Protein AF-A0A1V3WSD8-F1 (afdb_monomer)

Nearest PDB structures (foldseek):
  4tk3-assembly1_B  TM=6.116E-01  e=5.430E+00  Rattus norvegicus
  4tk4-assembly1_A  TM=6.837E-01  e=7.776E+00  Rattus norvegicus
  2nrs-assembly1_B  TM=6.132E-01  e=7.237E+00  Escherichia coli

Mean predicted aligned error: 9.56 Å

Secondary structure (DSSP, 8-state):
-----TT--GGGGSPPP--EEE---TT-----PPPTT-EE-

Sequence (41 aa):
MCDAHVGDTPLRQHPVLLPVAEDIPAGRTDDVALAPGTARR

Foldseek 3Di:
DDPPCPPDDVCVVPDQDAAAPEEDDPPDDDDDDDDPRHDYD

Organism: Mycobacterium kansasii (NCBI:txid1768)

pLDDT: mean 82.8, std 16.25, range [42.91, 96.5]

Solvent-accessible surface area (backbone atoms only — not comparable to full-atom values): 3083 Å² total; per-residue (Å²): 143,81,81,76,75,92,74,78,58,77,62,78,82,59,78,84,88,55,56,72,77,48,75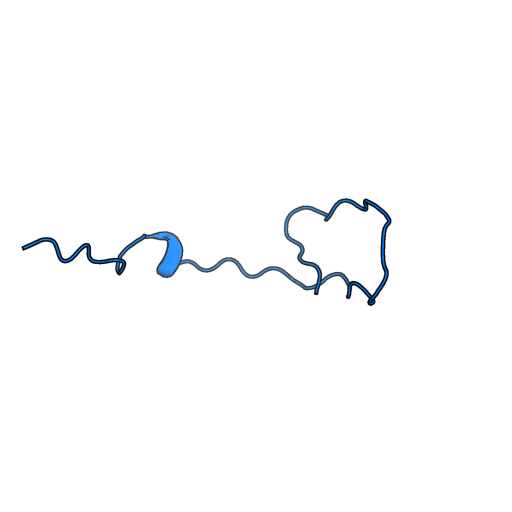,68,62,90,89,72,81,78,92,75,84,75,60,89,78,50,37,73,80

Structure (mmCIF, N/CA/C/O backbone):
data_AF-A0A1V3WSD8-F1
#
_entry.id   AF-A0A1V3WSD8-F1
#
loop_
_atom_site.group_PDB
_atom_site.id
_atom_site.type_symbol
_atom_site.label_atom_id
_atom_site.label_alt_id
_atom_site.label_comp_id
_atom_site.label_asym_id
_atom_site.label_entity_id
_atom_site.label_seq_id
_atom_site.pdbx_PDB_ins_code
_atom_site.Cartn_x
_atom_site.Cartn_y
_atom_site.Cartn_z
_atom_site.occupancy
_atom_site.B_iso_or_equiv
_atom_site.auth_seq_id
_atom_site.auth_comp_id
_atom_site.auth_asym_id
_atom_site.auth_atom_id
_atom_site.pdbx_PDB_model_num
ATOM 1 N N . MET A 1 1 ? -9.274 -29.086 25.708 1.00 50.91 1 MET A N 1
ATOM 2 C CA . MET A 1 1 ? -9.849 -27.758 26.003 1.00 50.91 1 MET A CA 1
ATOM 3 C C . MET A 1 1 ? -8.772 -26.706 25.788 1.00 50.91 1 MET A C 1
ATOM 5 O O . MET A 1 1 ? -8.196 -26.235 26.755 1.00 50.91 1 MET A O 1
ATOM 9 N N . CYS A 1 2 ? -8.463 -26.388 24.531 1.00 42.91 2 CYS A N 1
ATOM 10 C CA . CYS A 1 2 ? -7.620 -25.241 24.186 1.00 42.91 2 CYS A CA 1
ATOM 11 C C . CYS A 1 2 ? -8.198 -24.594 22.920 1.00 42.91 2 CYS A C 1
ATOM 13 O O . CYS A 1 2 ? -7.596 -24.670 21.855 1.00 42.91 2 CYS A O 1
ATOM 15 N N . ASP A 1 3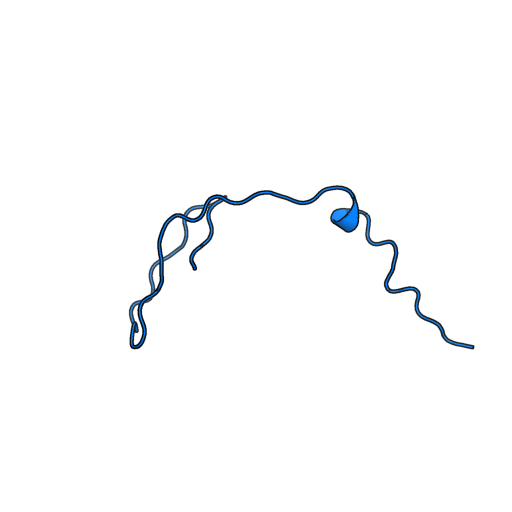 ? -9.388 -24.002 23.032 1.00 49.94 3 ASP A N 1
ATOM 16 C CA . ASP A 1 3 ? -9.899 -23.052 22.042 1.00 49.94 3 ASP A CA 1
ATOM 17 C C . ASP A 1 3 ? -9.268 -21.690 22.334 1.00 49.94 3 ASP A C 1
ATOM 19 O O . ASP A 1 3 ? -9.771 -20.892 23.133 1.00 49.94 3 ASP A O 1
ATOM 23 N N . ALA A 1 4 ? -8.109 -21.440 21.725 1.00 58.28 4 ALA A N 1
ATOM 24 C CA . ALA A 1 4 ? -7.527 -20.108 21.701 1.00 58.28 4 ALA A CA 1
ATOM 25 C C . ALA A 1 4 ? -8.454 -19.217 20.864 1.00 58.28 4 ALA A C 1
ATOM 27 O O . ALA A 1 4 ? -8.476 -19.297 19.638 1.00 58.28 4 ALA A O 1
ATOM 28 N N . HIS A 1 5 ? -9.257 -18.391 21.531 1.00 60.50 5 HIS A N 1
ATOM 29 C CA . HIS A 1 5 ? -10.109 -17.405 20.880 1.00 60.50 5 HIS A CA 1
ATOM 30 C C . HIS A 1 5 ? -9.222 -16.361 20.180 1.00 60.50 5 HIS A C 1
ATOM 32 O O . HIS A 1 5 ? -8.840 -15.351 20.768 1.00 60.50 5 HIS A O 1
ATOM 38 N N . VAL A 1 6 ? -8.911 -16.584 18.897 1.00 62.97 6 VAL A N 1
ATOM 39 C CA . VAL A 1 6 ? -8.251 -15.634 17.969 1.00 62.97 6 VAL A CA 1
ATOM 40 C C . VAL A 1 6 ? -9.236 -14.511 17.577 1.00 62.97 6 VAL A C 1
ATOM 42 O O . VAL A 1 6 ? -9.410 -14.172 16.406 1.00 62.97 6 VAL A O 1
ATOM 45 N N . GLY A 1 7 ? -9.972 -13.982 18.555 1.00 56.81 7 GLY A N 1
ATOM 46 C CA . GLY A 1 7 ? -11.142 -13.130 18.341 1.00 56.81 7 GLY A CA 1
ATOM 47 C C . GLY A 1 7 ? -10.985 -11.689 18.812 1.00 56.81 7 GLY A C 1
ATOM 48 O O . GLY A 1 7 ? -11.516 -10.802 18.156 1.00 56.81 7 GLY A O 1
ATOM 49 N N . ASP A 1 8 ? -10.235 -11.436 19.888 1.00 62.09 8 ASP A N 1
ATOM 50 C CA . ASP A 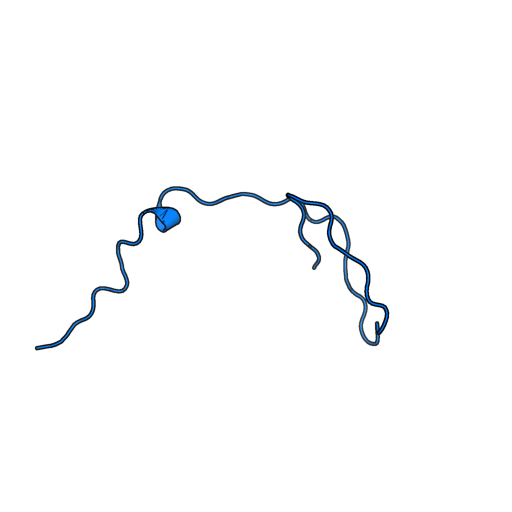1 8 ? -10.340 -10.166 20.623 1.00 62.09 8 ASP A CA 1
ATOM 51 C C . ASP A 1 8 ? -8.983 -9.486 20.852 1.00 62.09 8 ASP A C 1
ATOM 53 O O . ASP A 1 8 ? -8.580 -9.155 21.962 1.00 62.09 8 ASP A O 1
ATOM 57 N N . THR A 1 9 ? -8.206 -9.308 19.781 1.00 61.81 9 THR A N 1
ATOM 58 C CA . THR A 1 9 ? -7.065 -8.383 19.838 1.00 61.81 9 THR A CA 1
ATOM 59 C C . THR A 1 9 ? -7.615 -6.961 19.677 1.00 61.81 9 THR A C 1
ATOM 61 O O . THR A 1 9 ? -8.283 -6.714 18.672 1.00 61.81 9 THR A O 1
ATOM 64 N N . PRO A 1 10 ? -7.323 -6.001 20.576 1.00 63.09 10 PRO A N 1
ATOM 65 C CA . PRO A 1 10 ? -7.928 -4.657 20.573 1.00 63.09 10 PRO A CA 1
ATOM 66 C C . PRO A 1 10 ? -7.731 -3.875 19.259 1.00 63.09 10 PRO A C 1
ATOM 68 O O . PRO A 1 10 ? -8.523 -2.994 18.922 1.00 63.09 10 PRO A O 1
ATOM 71 N N . LEU A 1 11 ? -6.714 -4.249 18.473 1.00 64.38 11 LEU A N 1
ATOM 72 C CA . LEU A 1 11 ? -6.456 -3.743 17.121 1.00 64.38 11 LEU A CA 1
ATOM 73 C C . LEU A 1 11 ? -7.577 -4.059 16.120 1.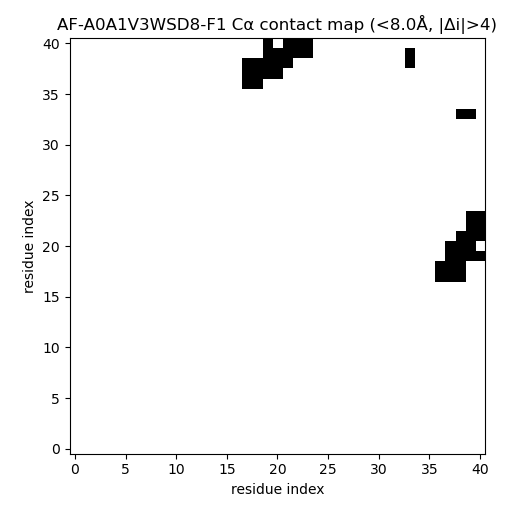00 64.38 11 LEU A C 1
ATOM 75 O O . LEU A 1 11 ? -7.781 -3.297 15.180 1.00 64.38 11 LEU A O 1
ATOM 79 N N . ARG A 1 12 ? -8.336 -5.147 16.307 1.00 71.50 12 ARG A N 1
ATOM 80 C CA . ARG A 1 12 ? -9.442 -5.495 15.399 1.00 71.50 12 ARG A CA 1
ATOM 81 C C . ARG A 1 12 ? -10.566 -4.465 15.412 1.00 71.50 12 ARG A C 1
ATOM 83 O O . ARG A 1 12 ? -11.283 -4.356 14.426 1.00 71.50 12 ARG A O 1
ATOM 90 N N . GLN A 1 13 ? -10.701 -3.713 16.502 1.00 81.94 13 GLN A N 1
ATOM 91 C CA . GLN A 1 13 ? -11.727 -2.681 16.638 1.00 81.94 13 GLN A CA 1
ATOM 92 C C . GLN A 1 13 ? -11.262 -1.303 16.133 1.00 81.94 13 GLN A C 1
ATOM 94 O O . GLN A 1 13 ? -12.075 -0.392 16.022 1.00 81.94 13 GLN A O 1
ATOM 99 N N . HIS A 1 14 ? -9.976 -1.148 15.794 1.00 84.44 14 HIS A N 1
ATOM 100 C CA . HIS A 1 14 ? -9.382 0.131 15.392 1.00 84.44 14 HIS A CA 1
ATOM 101 C C . HIS A 1 14 ? -8.477 -0.051 14.160 1.00 84.44 14 HIS A C 1
ATOM 103 O O . HIS A 1 14 ? -7.251 0.032 14.273 1.00 84.44 14 HIS A O 1
ATOM 109 N N . PRO A 1 15 ? -9.054 -0.345 12.979 1.00 87.44 15 PRO A N 1
ATOM 110 C CA . PRO A 1 15 ? -8.274 -0.514 11.761 1.00 87.44 15 PRO A CA 1
ATOM 111 C C . PRO A 1 15 ? -7.624 0.808 11.336 1.00 87.44 15 PRO A C 1
ATOM 113 O O . PRO A 1 15 ? -8.261 1.862 11.338 1.00 87.44 15 PRO A O 1
ATOM 116 N N . VAL A 1 16 ? -6.359 0.740 10.918 1.00 90.81 16 VAL A N 1
ATOM 117 C CA . VAL A 1 16 ? -5.651 1.875 10.315 1.00 90.81 16 VAL A CA 1
ATOM 118 C C . VAL A 1 16 ? -5.843 1.829 8.802 1.00 90.81 16 VAL A C 1
ATOM 120 O O . VAL A 1 16 ? -5.552 0.818 8.165 1.00 90.81 16 VAL A O 1
ATOM 123 N N . LEU A 1 17 ? -6.320 2.932 8.227 1.00 93.06 17 LEU A N 1
ATOM 124 C CA . LEU A 1 17 ? -6.428 3.104 6.781 1.00 93.06 17 LEU A CA 1
ATOM 125 C C . LEU A 1 17 ? -5.126 3.689 6.237 1.00 93.06 17 LEU A C 1
ATOM 127 O O . LEU A 1 17 ? -4.702 4.760 6.666 1.00 93.06 17 LEU A O 1
ATOM 131 N N . LEU A 1 18 ? -4.518 2.996 5.275 1.00 95.69 18 LEU A N 1
ATOM 132 C CA . LEU A 1 18 ? -3.326 3.461 4.573 1.00 95.69 18 LEU A CA 1
ATOM 133 C C . LEU A 1 18 ? -3.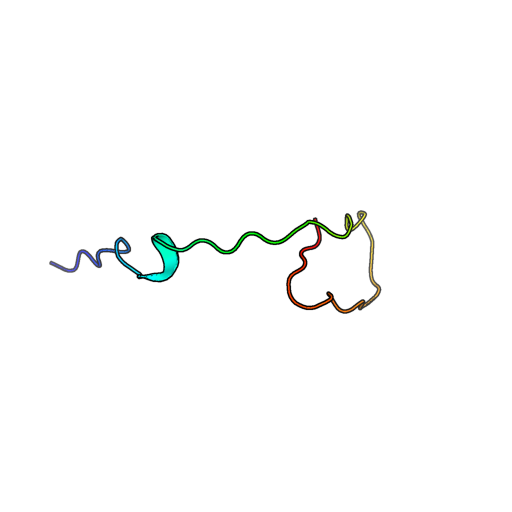679 3.733 3.104 1.00 95.69 18 LEU A C 1
ATOM 135 O O . LEU A 1 18 ? -4.164 2.821 2.430 1.00 95.69 18 LEU A O 1
ATOM 139 N N . PRO A 1 19 ? -3.456 4.950 2.578 1.00 95.94 19 PRO A N 1
ATOM 140 C CA . PRO A 1 19 ? -3.576 5.207 1.150 1.00 95.94 19 PRO A CA 1
ATOM 141 C C . PRO A 1 19 ? -2.545 4.397 0.356 1.00 95.94 19 PRO A C 1
ATOM 143 O O . PRO A 1 19 ? -1.401 4.216 0.784 1.00 95.94 19 PRO A O 1
ATOM 146 N N . VAL A 1 20 ? -2.954 3.945 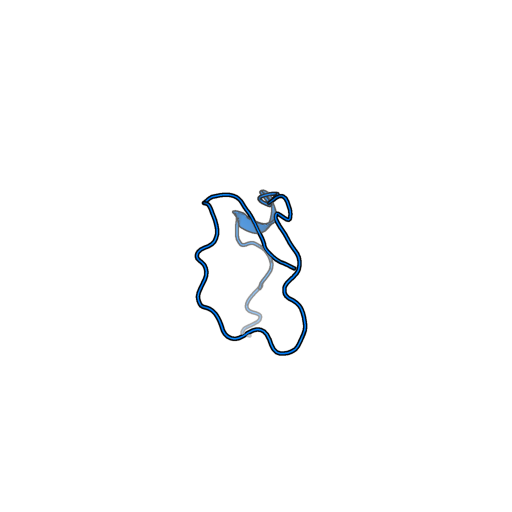-0.830 1.00 96.19 20 VAL A N 1
ATOM 147 C CA . VAL A 1 20 ? -2.057 3.299 -1.794 1.00 96.19 20 VAL A CA 1
ATOM 148 C C . VAL A 1 20 ? -1.300 4.386 -2.551 1.00 96.19 20 VAL A C 1
ATOM 150 O O . VAL A 1 20 ? -1.919 5.197 -3.236 1.00 96.19 20 VAL A O 1
ATOM 153 N N . ALA A 1 21 ? 0.024 4.403 -2.413 1.00 94.75 21 ALA A N 1
ATOM 154 C CA . ALA A 1 21 ? 0.892 5.356 -3.096 1.00 94.75 21 ALA A CA 1
ATOM 155 C C . ALA A 1 21 ? 1.185 4.935 -4.545 1.00 94.75 21 ALA A C 1
ATOM 157 O O . ALA A 1 21 ? 1.180 5.780 -5.435 1.00 94.75 21 ALA A O 1
ATOM 158 N N . GLU A 1 22 ? 1.424 3.641 -4.785 1.00 93.50 22 GLU A N 1
ATOM 159 C CA . GLU A 1 22 ? 1.691 3.089 -6.120 1.00 93.50 22 GLU A CA 1
ATOM 160 C C . GLU A 1 22 ? 1.465 1.568 -6.184 1.00 93.50 22 GLU A C 1
ATOM 162 O O . GLU A 1 22 ? 1.313 0.906 -5.152 1.00 93.50 22 GLU A O 1
ATOM 167 N N . ASP A 1 23 ? 1.485 1.037 -7.407 1.00 94.12 23 ASP A N 1
ATOM 168 C CA . ASP A 1 23 ? 1.538 -0.392 -7.720 1.00 94.12 23 ASP A CA 1
ATOM 169 C C . ASP A 1 23 ? 2.979 -0.859 -7.976 1.00 94.12 23 ASP A C 1
ATOM 171 O O . ASP A 1 23 ? 3.780 -0.162 -8.605 1.00 94.12 23 ASP A O 1
ATOM 175 N N . ILE A 1 24 ? 3.287 -2.081 -7.563 1.00 93.38 24 ILE A N 1
ATOM 176 C CA . ILE A 1 24 ? 4.522 -2.801 -7.830 1.00 93.38 24 ILE A CA 1
ATOM 177 C C . ILE A 1 24 ? 4.287 -3.668 -9.076 1.00 93.38 24 ILE A C 1
ATOM 179 O O . ILE A 1 24 ? 3.576 -4.675 -9.017 1.00 93.38 24 ILE A O 1
ATOM 183 N N . PRO A 1 25 ? 4.878 -3.317 -10.230 1.00 94.25 25 PRO A N 1
ATOM 184 C CA . PRO A 1 25 ? 4.766 -4.138 -11.425 1.00 94.25 25 PRO A CA 1
ATOM 185 C C . PRO A 1 25 ? 5.520 -5.464 -11.261 1.00 94.25 25 PRO A C 1
ATOM 187 O O . PRO A 1 25 ? 6.507 -5.569 -10.527 1.00 94.25 25 PRO A O 1
ATOM 190 N N . ALA A 1 26 ? 5.087 -6.477 -12.011 1.00 95.25 26 ALA A N 1
ATOM 191 C CA . ALA A 1 26 ? 5.785 -7.755 -12.071 1.00 95.25 26 ALA A CA 1
ATOM 192 C C . ALA A 1 26 ? 7.235 -7.576 -12.558 1.00 95.25 26 ALA A C 1
ATOM 194 O O . ALA A 1 26 ? 7.501 -6.825 -13.496 1.00 95.25 26 ALA A O 1
ATOM 195 N N . GLY A 1 27 ? 8.168 -8.296 -11.930 1.00 96.00 27 GLY A N 1
ATOM 196 C CA . GLY A 1 27 ? 9.593 -8.247 -12.272 1.00 96.00 27 GLY A CA 1
ATOM 197 C C . GLY A 1 27 ? 10.362 -7.066 -11.673 1.00 96.00 27 GLY A C 1
ATOM 198 O O . GLY A 1 27 ? 11.523 -6.878 -12.025 1.00 96.00 27 GLY A O 1
ATOM 199 N N . ARG A 1 28 ? 9.753 -6.279 -10.775 1.00 93.00 28 ARG A N 1
ATOM 200 C CA . ARG A 1 28 ? 10.454 -5.204 -10.066 1.00 93.00 28 ARG A CA 1
ATOM 201 C C . ARG A 1 28 ? 11.477 -5.759 -9.066 1.00 93.00 28 ARG A C 1
ATOM 203 O O . ARG A 1 28 ? 11.175 -6.705 -8.343 1.00 93.00 28 ARG A O 1
ATOM 210 N N . THR A 1 29 ? 12.671 -5.165 -9.025 1.00 93.88 29 THR A N 1
ATOM 211 C CA . THR A 1 29 ? 13.801 -5.637 -8.194 1.00 93.88 29 THR A CA 1
ATOM 212 C C . THR A 1 29 ? 14.494 -4.541 -7.390 1.00 93.88 29 THR A C 1
ATOM 214 O O . THR A 1 29 ? 15.456 -4.824 -6.685 1.00 93.88 29 THR A O 1
ATOM 217 N N . ASP A 1 30 ? 14.090 -3.285 -7.534 1.00 90.25 30 ASP 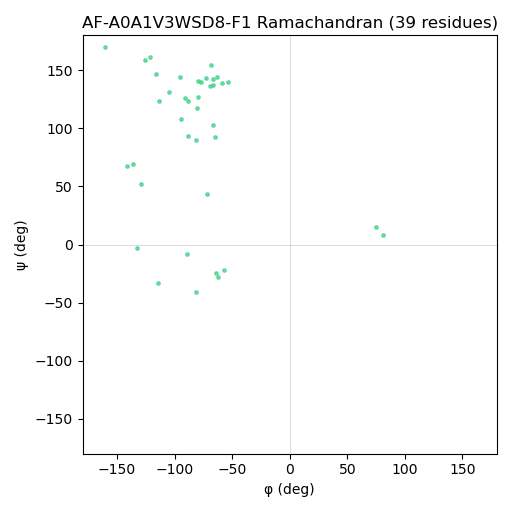A N 1
ATOM 218 C CA . ASP A 1 30 ? 14.653 -2.177 -6.770 1.00 90.25 30 ASP A CA 1
ATOM 219 C C . ASP A 1 30 ? 14.069 -2.096 -5.354 1.00 90.25 30 ASP A C 1
ATOM 221 O O . ASP A 1 30 ? 12.871 -2.277 -5.138 1.00 90.25 30 ASP A O 1
ATOM 225 N N . ASP A 1 31 ? 14.936 -1.775 -4.393 1.00 88.00 31 ASP A N 1
ATOM 226 C CA . ASP A 1 31 ? 14.574 -1.529 -2.999 1.00 88.00 31 ASP A CA 1
ATOM 227 C C . ASP A 1 31 ? 14.226 -0.052 -2.801 1.00 88.00 31 ASP A C 1
ATOM 229 O O . ASP A 1 31 ? 15.086 0.795 -2.547 1.00 88.00 31 ASP A O 1
ATOM 233 N N . VAL A 1 32 ? 12.940 0.272 -2.919 1.00 88.19 32 VAL A N 1
ATOM 234 C CA . VAL A 1 32 ? 12.437 1.614 -2.605 1.00 88.19 32 VAL A CA 1
ATOM 235 C C . VAL A 1 32 ? 11.710 1.572 -1.271 1.00 88.19 32 VAL A C 1
ATOM 237 O O . VAL A 1 32 ? 10.829 0.742 -1.062 1.00 88.19 32 VAL A O 1
ATOM 240 N N . ALA A 1 33 ? 12.021 2.501 -0.374 1.00 92.06 33 ALA A N 1
ATOM 241 C CA . ALA A 1 33 ? 11.319 2.616 0.896 1.00 92.06 33 ALA A CA 1
ATOM 242 C C . ALA A 1 33 ? 9.896 3.179 0.716 1.00 92.06 33 ALA A C 1
ATOM 244 O O . ALA A 1 33 ? 9.665 4.072 -0.099 1.00 92.06 33 ALA A O 1
ATOM 245 N N . LEU A 1 34 ? 8.951 2.679 1.515 1.00 92.88 34 LEU A N 1
ATOM 246 C CA . LEU A 1 34 ? 7.626 3.279 1.663 1.00 92.88 34 LEU A CA 1
ATOM 247 C C . LEU A 1 34 ? 7.702 4.510 2.567 1.00 92.88 34 LEU A C 1
ATOM 249 O O . LEU A 1 34 ? 8.360 4.488 3.609 1.00 92.88 34 LEU A O 1
ATOM 253 N N . ALA A 1 35 ? 6.972 5.562 2.204 1.00 94.31 35 ALA A N 1
ATOM 254 C CA . ALA A 1 35 ? 6.747 6.667 3.122 1.00 94.31 35 ALA A CA 1
ATOM 255 C C . ALA A 1 35 ? 5.880 6.188 4.307 1.00 94.31 35 ALA A C 1
ATOM 257 O O . ALA A 1 35 ? 4.948 5.398 4.103 1.00 94.31 35 ALA A O 1
ATOM 258 N N . PRO A 1 36 ? 6.130 6.659 5.542 1.00 96.19 36 PRO A N 1
ATOM 259 C CA . PRO A 1 36 ? 5.281 6.332 6.682 1.00 96.19 36 PRO A CA 1
ATOM 260 C C . PRO A 1 36 ? 3.810 6.654 6.409 1.00 96.19 36 PRO A C 1
ATOM 262 O O . PRO A 1 36 ? 3.489 7.683 5.819 1.00 96.19 36 PRO A O 1
ATOM 265 N N . GLY A 1 37 ? 2.912 5.773 6.850 1.00 96.50 37 GLY A N 1
ATOM 266 C CA . GLY A 1 37 ? 1.476 5.958 6.643 1.00 96.50 37 GLY A CA 1
ATOM 267 C C . GLY A 1 37 ? 0.999 5.688 5.212 1.00 96.50 37 GLY A C 1
ATOM 268 O O . GLY A 1 37 ? -0.119 6.069 4.889 1.00 96.50 37 GLY A O 1
ATOM 269 N N . THR A 1 38 ? 1.798 5.033 4.363 1.00 96.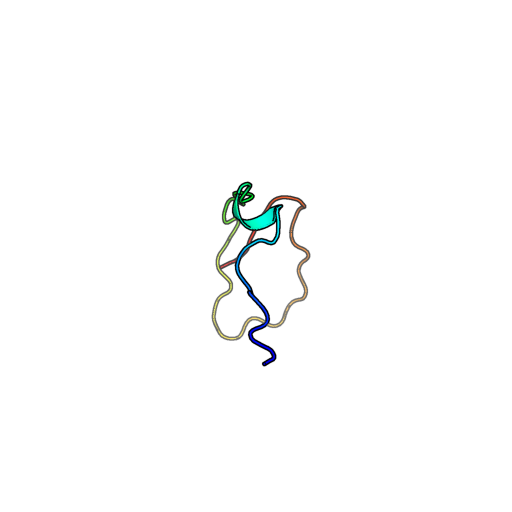44 38 THR A N 1
ATOM 270 C CA . THR A 1 38 ? 1.400 4.647 2.998 1.00 96.44 38 THR A CA 1
ATOM 271 C C . THR A 1 38 ? 1.584 3.155 2.747 1.00 96.44 38 THR A C 1
ATOM 273 O O . THR A 1 38 ? 2.350 2.482 3.439 1.00 96.44 38 THR A O 1
ATOM 276 N N . ALA A 1 39 ? 0.865 2.645 1.751 1.00 95.50 39 ALA A N 1
ATOM 277 C CA . ALA A 1 39 ? 0.983 1.279 1.266 1.00 95.50 39 ALA A CA 1
ATOM 278 C C . ALA A 1 39 ? 1.347 1.246 -0.225 1.00 95.50 39 ALA A C 1
ATOM 280 O O . ALA A 1 39 ? 1.136 2.211 -0.963 1.00 95.50 39 ALA A O 1
ATOM 281 N N . ARG A 1 40 ? 1.855 0.097 -0.667 1.00 94.69 40 ARG A N 1
ATOM 282 C CA . ARG A 1 40 ? 2.040 -0.267 -2.075 1.00 94.69 40 ARG A CA 1
ATOM 283 C C . ARG A 1 40 ? 1.170 -1.463 -2.409 1.00 94.69 40 ARG A C 1
ATOM 285 O O . ARG A 1 40 ? 0.954 -2.306 -1.536 1.00 94.69 40 ARG A O 1
ATOM 292 N N . ARG A 1 41 ? 0.678 -1.503 -3.642 1.00 91.00 41 ARG A N 1
ATOM 293 C CA . ARG A 1 41 ? -0.093 -2.626 -4.175 1.00 91.00 41 ARG A CA 1
ATOM 294 C C . ARG A 1 41 ? 0.774 -3.538 -5.022 1.00 91.00 41 ARG A C 1
ATOM 296 O O . ARG A 1 41 ? 1.686 -3.000 -5.669 1.00 91.00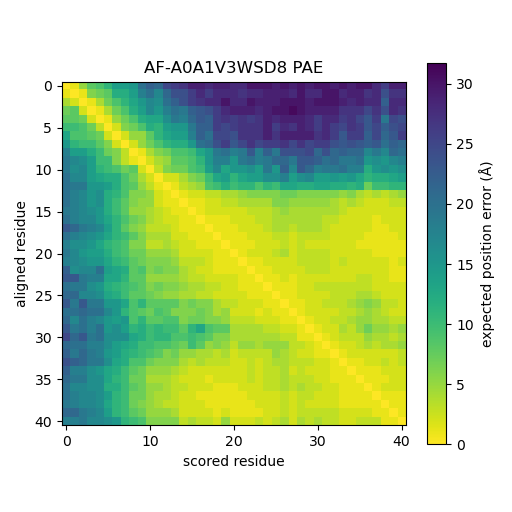 41 ARG A O 1
#

Radius of gyration: 16.64 Å; Cα contacts (8 Å, |Δi|>4): 22; chains: 1; bounding box: 26×34×38 Å